Protein AF-A0A530LRP3-F1 (afdb_monomer)

Nearest PDB structures (foldseek):
  7cth-assembly1_E-2  TM=4.423E-01  e=1.744E+00  dengue virus type 2
  7cth-assembly1_E-4  TM=4.423E-01  e=1.744E+00  dengue virus type 2
  7cth-assembly1_E-6  TM=4.423E-01  e=1.744E+00  dengue virus type 2
  7cth-assembly1_E-8  TM=4.423E-01  e=1.744E+00  dengue virus type 2
  7cth-assembly1_E-10  TM=4.423E-01  e=1.744E+00  dengue virus type 2

Solvent-accessible surface area (backbone atoms only — not comparable to full-atom values): 3903 Å² total; per-residue (Å²): 140,79,91,68,75,83,85,59,76,80,80,81,61,76,85,76,83,51,70,66,56,53,52,50,50,54,50,49,52,51,50,54,53,54,50,53,49,49,55,51,27,53,54,52,15,53,50,39,16,72,77,73,56,36,70,64,47,9,52,53,49,39,75,72,100

pLDDT: mean 87.17, std 14.85, range [48.16, 98.5]

Radius of gyration: 25.08 Å; Cα contacts (8 Å, |Δi|>4): 30; chains: 1; bounding box: 38×20×72 Å

Foldseek 3Di:
DPPCDPPDDPCVDDPDDCPVVVVVVVVVVVCVVVVVVLVVLLVQLVVCLPPPPHNVRSVVSSVVD

Mean predicted aligned error: 9.5 Å

Sequence (65 aa):
MAEHTPTGPVELGAKMDYAEHDRTYAGFLRLAKYGSLFCLAVLLAMAFGFFAGGFFSGTILFVLI

Structure (mmCIF, N/CA/C/O backbone):
data_AF-A0A530LRP3-F1
#
_entry.id   AF-A0A530LRP3-F1
#
loop_
_atom_site.group_PDB
_atom_site.id
_atom_site.type_symbol
_atom_site.label_atom_id
_atom_site.label_alt_id
_atom_site.label_comp_id
_atom_site.label_asym_id
_atom_site.label_entity_id
_atom_site.label_seq_id
_atom_site.pdbx_PDB_ins_code
_atom_site.Cartn_x
_atom_site.Cartn_y
_atom_site.Cartn_z
_atom_site.occupancy
_atom_site.B_iso_or_equiv
_atom_site.auth_seq_id
_atom_site.auth_comp_id
_atom_site.auth_asym_id
_atom_site.auth_atom_id
_atom_site.pdbx_PDB_model_num
ATOM 1 N N . MET A 1 1 ? -7.362 8.395 53.481 1.00 48.16 1 MET A N 1
ATOM 2 C CA . MET A 1 1 ? -8.779 8.003 53.587 1.00 48.16 1 MET A CA 1
ATOM 3 C C . MET A 1 1 ? -9.413 7.784 52.219 1.00 48.16 1 MET A C 1
ATOM 5 O O . MET A 1 1 ? -10.440 8.361 51.891 1.00 48.16 1 MET A O 1
ATOM 9 N N . ALA A 1 2 ? -8.797 6.898 51.436 1.00 51.94 2 ALA A N 1
ATOM 10 C CA . ALA A 1 2 ? -9.447 6.189 50.332 1.00 51.94 2 ALA A CA 1
ATOM 11 C C . ALA A 1 2 ? -9.012 4.711 50.373 1.00 51.94 2 ALA A C 1
ATOM 13 O O . ALA A 1 2 ? -8.806 4.058 49.361 1.00 51.94 2 ALA A O 1
ATOM 14 N N . GLU A 1 3 ? -8.856 4.187 51.587 1.00 54.16 3 GLU A N 1
ATOM 15 C CA . GLU A 1 3 ? -8.543 2.797 51.916 1.00 54.16 3 GLU A CA 1
ATOM 16 C C . GLU A 1 3 ? -9.835 1.958 52.014 1.00 54.16 3 GLU A C 1
ATOM 18 O O . GLU A 1 3 ? -9.995 1.095 52.871 1.00 54.16 3 GLU A O 1
ATOM 23 N N . HIS A 1 4 ? -10.762 2.211 51.087 1.00 55.56 4 HIS A N 1
ATOM 24 C CA . HIS A 1 4 ? -11.941 1.389 50.837 1.00 55.56 4 HIS A CA 1
ATOM 25 C C . HIS A 1 4 ? -11.984 1.037 49.351 1.00 55.56 4 HIS A C 1
ATOM 27 O O . HIS A 1 4 ? -12.778 1.572 48.581 1.00 55.56 4 HIS A O 1
ATOM 33 N N . THR A 1 5 ? -11.101 0.125 48.944 1.00 62.06 5 THR A N 1
ATOM 34 C CA . THR A 1 5 ? -11.310 -0.654 47.723 1.00 62.06 5 THR A CA 1
ATOM 35 C C . THR A 1 5 ? -12.600 -1.450 47.925 1.00 62.06 5 THR A C 1
ATOM 37 O O . THR A 1 5 ? -12.671 -2.201 48.901 1.00 62.06 5 THR A O 1
ATOM 40 N N . PRO A 1 6 ? -13.633 -1.304 47.077 1.00 59.03 6 PRO A N 1
ATOM 41 C CA . PRO A 1 6 ? -14.829 -2.123 47.187 1.00 59.03 6 PRO A CA 1
ATOM 42 C C . PRO A 1 6 ? -14.435 -3.592 47.002 1.00 59.03 6 PRO A C 1
ATOM 44 O O . PRO A 1 6 ? -14.151 -4.044 45.898 1.00 59.03 6 PRO A O 1
ATOM 47 N N . THR A 1 7 ? -14.423 -4.351 48.097 1.00 59.47 7 THR A N 1
ATOM 48 C CA . THR A 1 7 ? -14.375 -5.819 48.114 1.00 59.47 7 THR A CA 1
ATOM 49 C C . THR A 1 7 ? -15.753 -6.378 47.752 1.00 59.47 7 THR A C 1
ATOM 51 O O . THR A 1 7 ? -16.323 -7.188 48.483 1.00 59.47 7 THR A O 1
ATOM 54 N N . GLY A 1 8 ? -16.338 -5.870 46.665 1.00 62.62 8 GLY A N 1
ATOM 55 C CA . GLY A 1 8 ? -17.504 -6.482 46.041 1.00 62.62 8 GLY A CA 1
ATOM 56 C C . GLY A 1 8 ? -17.098 -7.810 45.393 1.00 62.62 8 GLY A C 1
ATOM 57 O O . GLY A 1 8 ? -15.904 -8.014 45.143 1.00 62.62 8 GLY A O 1
ATOM 58 N N . PRO A 1 9 ? -18.053 -8.724 45.129 1.00 64.81 9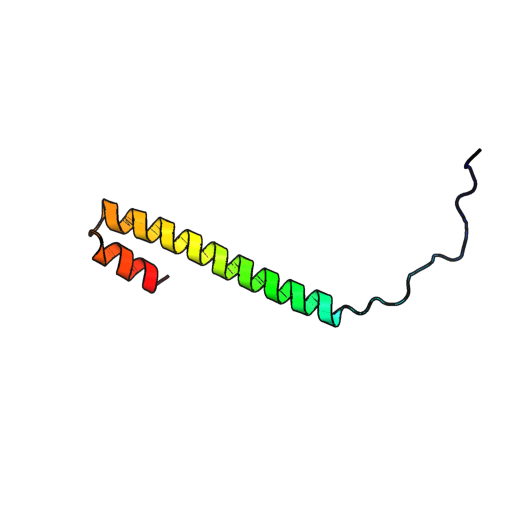 PRO A N 1
ATOM 59 C CA . PRO A 1 9 ? -17.794 -9.911 44.319 1.00 64.81 9 PRO A CA 1
ATOM 60 C C . PRO A 1 9 ? -17.035 -9.466 43.075 1.00 64.81 9 PRO A C 1
ATOM 62 O O . PRO A 1 9 ? -17.386 -8.429 42.520 1.00 64.81 9 PRO A O 1
ATOM 65 N N . VAL A 1 10 ? -15.981 -10.187 42.678 1.00 61.56 10 VAL A N 1
ATOM 66 C CA . VAL A 1 10 ? -15.249 -9.872 41.446 1.00 61.56 10 VAL A CA 1
ATOM 67 C C . VAL A 1 10 ? -16.305 -9.720 40.360 1.00 61.56 10 VAL A C 1
ATOM 69 O O . VAL A 1 10 ? -16.963 -10.700 40.012 1.00 61.56 10 VAL A O 1
ATOM 72 N N . GLU A 1 11 ? -16.534 -8.484 39.915 1.00 63.47 11 GLU A N 1
ATOM 73 C CA . GLU A 1 11 ? -17.438 -8.163 38.821 1.00 63.47 11 GLU A CA 1
ATOM 74 C C . GLU A 1 11 ? -16.767 -8.772 37.592 1.00 63.47 11 GLU A C 1
ATOM 76 O O . GLU A 1 11 ? -16.060 -8.096 36.850 1.00 63.47 11 GLU A O 1
ATOM 81 N N . LEU A 1 12 ? -16.906 -10.090 37.407 1.00 67.88 12 LEU A N 1
ATOM 82 C CA . LEU A 1 12 ? -16.277 -10.858 36.329 1.00 67.88 12 LEU A CA 1
ATOM 83 C C . LEU A 1 12 ? -16.815 -10.454 34.948 1.00 67.88 12 LEU A C 1
ATOM 85 O O . LEU A 1 12 ? -16.512 -11.120 33.962 1.00 67.88 12 LEU A O 1
ATOM 89 N N . GLY A 1 13 ? -17.584 -9.360 34.887 1.00 66.06 13 GLY A N 1
ATOM 90 C CA . GLY A 1 13 ? -18.274 -8.848 33.725 1.00 66.06 13 GLY A CA 1
ATOM 91 C C . GLY A 1 13 ? -19.312 -9.843 33.225 1.00 66.06 13 GLY A C 1
ATOM 92 O O . GLY A 1 13 ? -19.169 -11.061 33.327 1.00 66.06 13 GLY A O 1
ATOM 93 N N . ALA A 1 14 ? -20.383 -9.345 32.622 1.00 73.69 14 ALA A N 1
ATOM 94 C CA . ALA A 1 14 ? -21.144 -10.207 31.730 1.00 73.69 14 ALA A CA 1
ATOM 95 C C . ALA A 1 14 ? -20.218 -10.693 30.594 1.00 73.69 14 ALA A C 1
ATOM 97 O O . ALA A 1 14 ? -19.306 -9.968 30.185 1.00 73.69 14 ALA A O 1
ATOM 98 N N . LYS A 1 15 ? -20.446 -11.907 30.067 1.00 74.25 15 LYS A N 1
ATOM 99 C CA . LYS A 1 15 ? -19.741 -12.375 28.861 1.00 74.25 15 LYS A CA 1
ATOM 100 C C . LYS A 1 15 ? -19.948 -11.345 27.749 1.00 74.25 15 LYS A C 1
ATOM 102 O O . LYS A 1 15 ? -21.078 -11.137 27.317 1.00 74.25 15 LYS A O 1
ATOM 107 N N . MET A 1 16 ? -18.864 -10.705 27.318 1.00 78.38 16 MET A N 1
ATOM 108 C CA . MET A 1 16 ? -18.889 -9.789 26.182 1.00 78.38 16 MET A CA 1
ATOM 109 C C . MET A 1 16 ? -19.232 -10.581 24.913 1.00 78.38 16 MET A C 1
ATOM 111 O O . MET A 1 16 ? -18.681 -11.659 24.686 1.00 78.38 16 MET A O 1
ATOM 115 N N . ASP A 1 17 ? -20.135 -10.046 24.094 1.00 85.56 17 ASP A N 1
ATOM 116 C CA . ASP A 1 17 ? -20.375 -10.554 22.746 1.00 85.56 17 ASP A CA 1
ATOM 117 C C . ASP A 1 17 ? -19.253 -10.082 21.808 1.00 85.56 17 ASP A C 1
ATOM 119 O O . ASP A 1 17 ? -19.103 -8.889 21.546 1.00 85.56 17 ASP A O 1
ATOM 123 N N . TYR A 1 18 ? -18.445 -11.029 21.329 1.00 91.44 18 TYR A N 1
ATOM 124 C CA . TYR A 1 18 ? -17.281 -10.766 20.481 1.00 91.44 18 TYR A CA 1
ATOM 125 C C . TYR A 1 18 ? -17.586 -10.808 18.983 1.00 91.44 18 TYR A C 1
ATOM 127 O O . TYR A 1 18 ? -16.708 -10.470 18.188 1.00 91.44 18 TYR A O 1
ATOM 135 N N . ALA A 1 19 ? -18.801 -11.187 18.572 1.00 92.31 19 ALA A N 1
ATOM 136 C CA . ALA A 1 19 ? -19.091 -11.462 17.165 1.00 92.31 19 ALA A CA 1
ATOM 137 C C . ALA A 1 19 ? -18.750 -10.275 16.241 1.00 92.31 19 ALA A C 1
ATOM 139 O O . ALA A 1 19 ? -18.101 -10.448 15.207 1.00 92.31 19 ALA A O 1
ATOM 140 N N . GLU A 1 20 ? -19.120 -9.054 16.636 1.00 92.12 20 GLU A N 1
ATOM 141 C CA . GLU A 1 20 ? -18.827 -7.846 15.851 1.00 92.12 20 GLU A CA 1
ATOM 142 C C . GLU A 1 20 ? -17.390 -7.328 16.029 1.00 92.12 20 GLU A C 1
ATOM 144 O O . GLU A 1 20 ? -16.809 -6.758 15.096 1.00 92.12 20 GLU A O 1
ATOM 149 N N . HIS A 1 21 ? -16.774 -7.570 17.191 1.00 92.62 21 HIS A N 1
ATOM 150 C CA . HIS A 1 21 ? -15.374 -7.219 17.432 1.00 92.62 21 HIS A CA 1
ATOM 151 C C . HIS A 1 21 ? -14.446 -8.033 16.522 1.00 92.62 21 HIS A C 1
ATOM 153 O O . HIS A 1 21 ? -13.615 -7.469 15.805 1.00 92.62 21 HIS A O 1
ATOM 159 N N . ASP A 1 22 ? -14.651 -9.348 16.465 1.00 95.12 22 ASP A N 1
ATOM 160 C CA . ASP A 1 22 ? -13.862 -10.254 15.631 1.00 95.12 22 ASP A CA 1
ATOM 161 C C . ASP A 1 22 ? -14.069 -9.968 14.142 1.00 95.12 22 ASP A C 1
ATOM 163 O O . ASP A 1 22 ? -13.113 -9.957 13.358 1.00 95.12 22 ASP A O 1
ATOM 167 N N . ARG A 1 23 ? -15.309 -9.657 13.742 1.00 95.62 23 ARG A N 1
ATOM 168 C CA . ARG A 1 23 ? -15.631 -9.269 12.364 1.00 95.62 23 ARG A CA 1
ATOM 169 C C . ARG A 1 23 ? -14.884 -8.005 11.942 1.00 95.62 23 ARG A C 1
ATOM 171 O O . ARG A 1 23 ? -14.286 -7.977 10.860 1.00 95.62 23 ARG A O 1
ATOM 178 N N . THR A 1 24 ? -14.906 -6.974 12.783 1.00 96.81 24 THR A N 1
ATOM 179 C CA . THR A 1 24 ? -14.246 -5.692 12.502 1.00 96.81 24 THR A CA 1
ATOM 180 C C . THR A 1 24 ? -12.731 -5.852 12.491 1.00 96.81 24 THR A C 1
ATOM 182 O O . THR A 1 24 ? -12.065 -5.369 11.573 1.00 96.81 24 THR A O 1
ATOM 185 N N . TYR A 1 25 ? -12.182 -6.601 13.448 1.00 96.94 25 TYR A N 1
ATOM 186 C CA . TYR A 1 25 ? -10.755 -6.888 13.515 1.00 96.94 25 TYR A CA 1
ATOM 187 C C . TYR A 1 25 ? -10.264 -7.674 12.291 1.00 96.94 25 TYR A C 1
ATOM 189 O O . TYR A 1 25 ? -9.243 -7.326 11.698 1.00 96.94 25 TYR A O 1
ATOM 197 N N . ALA A 1 26 ? -11.028 -8.664 11.821 1.00 97.69 26 ALA A N 1
ATOM 198 C CA . ALA A 1 26 ? -10.719 -9.367 10.578 1.00 97.69 26 ALA A CA 1
ATOM 199 C C . ALA A 1 26 ? -10.738 -8.426 9.358 1.00 97.69 26 ALA A C 1
ATOM 201 O O . ALA A 1 26 ? -9.915 -8.566 8.451 1.00 97.69 26 ALA A O 1
ATOM 202 N N . GLY A 1 27 ? -11.652 -7.450 9.331 1.00 98.12 27 GLY A N 1
ATOM 203 C CA . GLY A 1 27 ? -11.667 -6.382 8.329 1.00 98.12 27 GLY A CA 1
ATOM 204 C C . GLY A 1 27 ? -10.405 -5.519 8.377 1.00 98.12 27 GLY A C 1
ATOM 205 O O . GLY A 1 27 ? -9.744 -5.341 7.352 1.00 98.12 27 GLY A O 1
ATOM 206 N N . PHE A 1 28 ? -10.027 -5.057 9.571 1.00 98.06 28 PHE A N 1
ATOM 207 C CA . PHE A 1 28 ? -8.802 -4.293 9.804 1.00 98.06 28 PHE A CA 1
ATOM 208 C C . PHE A 1 28 ? -7.553 -5.056 9.348 1.00 98.06 28 PHE A C 1
ATOM 210 O O . PHE A 1 28 ? -6.731 -4.502 8.622 1.00 98.06 28 PHE A O 1
ATOM 217 N N . LEU A 1 29 ? -7.431 -6.339 9.698 1.00 98.38 29 LEU A N 1
ATOM 218 C CA . LEU A 1 29 ? -6.295 -7.166 9.290 1.00 98.38 29 LEU A CA 1
ATOM 21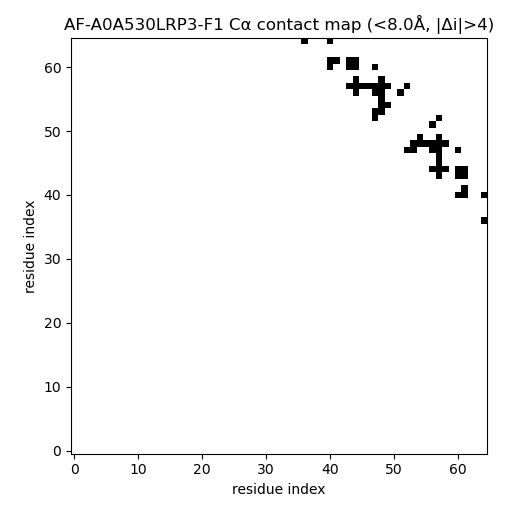9 C C . LEU A 1 29 ? -6.188 -7.300 7.768 1.00 98.38 29 LEU A C 1
ATOM 221 O O . LEU A 1 29 ? -5.089 -7.199 7.221 1.00 98.38 29 LEU A O 1
ATOM 225 N N . ARG A 1 30 ? -7.312 -7.500 7.067 1.00 98.50 30 ARG A N 1
ATOM 226 C CA . ARG A 1 30 ? -7.320 -7.535 5.595 1.00 98.50 30 ARG A CA 1
ATOM 227 C C . ARG A 1 30 ? -6.874 -6.194 5.021 1.00 98.50 30 ARG A C 1
ATOM 229 O O . ARG A 1 30 ? -6.003 -6.178 4.156 1.00 98.50 30 ARG A O 1
ATOM 236 N N . LEU A 1 31 ? -7.421 -5.087 5.523 1.00 98.44 31 LEU A N 1
ATOM 237 C CA . LEU A 1 31 ? -7.057 -3.743 5.075 1.00 98.44 31 LEU A CA 1
ATOM 238 C C . LEU A 1 31 ? -5.567 -3.461 5.298 1.00 98.44 31 LEU A C 1
ATOM 240 O O . LEU A 1 31 ? -4.893 -3.009 4.380 1.00 98.44 31 LEU A O 1
ATOM 244 N N . ALA A 1 32 ? -5.039 -3.768 6.482 1.00 98.38 32 ALA A N 1
ATOM 245 C CA . ALA A 1 32 ? -3.631 -3.567 6.804 1.00 98.38 32 ALA A CA 1
ATOM 246 C C . ALA A 1 32 ? -2.717 -4.420 5.912 1.00 98.38 32 ALA A C 1
ATOM 248 O O . ALA A 1 32 ? -1.724 -3.922 5.380 1.00 98.38 32 ALA A O 1
ATOM 249 N N . LYS A 1 33 ? -3.072 -5.691 5.691 1.00 98.00 33 LYS A N 1
ATOM 250 C CA . LYS A 1 33 ? -2.311 -6.605 4.831 1.00 98.00 33 LYS A CA 1
ATOM 251 C C . LYS A 1 33 ? -2.277 -6.129 3.378 1.00 98.00 33 LYS A C 1
ATOM 253 O O . LYS A 1 33 ? -1.201 -5.996 2.808 1.00 98.00 33 LYS A O 1
ATOM 258 N N . TYR A 1 34 ? -3.435 -5.874 2.773 1.00 98.12 34 TYR A N 1
ATOM 259 C CA . TYR A 1 34 ? -3.491 -5.475 1.364 1.00 98.12 34 TYR A CA 1
ATOM 260 C C . TYR A 1 34 ? -3.038 -4.027 1.153 1.00 98.12 34 TYR A C 1
ATOM 262 O O . TYR A 1 34 ? -2.395 -3.734 0.153 1.00 98.12 34 TYR A O 1
ATOM 270 N N . GLY A 1 35 ? -3.294 -3.136 2.112 1.00 98.31 35 GLY A N 1
ATOM 271 C CA . GLY A 1 35 ? -2.822 -1.753 2.072 1.00 98.31 35 GLY A CA 1
ATOM 272 C C . GLY A 1 35 ? -1.300 -1.652 2.165 1.00 98.31 35 GLY A C 1
ATOM 273 O O . GLY A 1 35 ? -0.686 -0.936 1.379 1.00 98.31 35 GLY A O 1
ATOM 274 N N . SER A 1 36 ? -0.668 -2.409 3.068 1.00 98.06 36 SER A N 1
ATOM 275 C CA . SER A 1 36 ? 0.801 -2.452 3.141 1.00 98.06 36 SER A CA 1
ATOM 276 C C . SER A 1 36 ? 1.428 -3.071 1.888 1.00 98.06 36 SER A C 1
ATOM 278 O O . SER A 1 36 ? 2.419 -2.536 1.390 1.00 98.06 36 SER A O 1
ATOM 280 N N . LEU A 1 37 ? 0.826 -4.131 1.331 1.00 98.12 37 LEU A N 1
ATOM 281 C CA . LEU A 1 37 ? 1.259 -4.722 0.062 1.00 98.12 37 LEU A CA 1
ATOM 282 C C . LEU A 1 37 ? 1.160 -3.719 -1.096 1.00 98.12 37 LEU A C 1
ATOM 284 O O . LEU A 1 37 ? 2.100 -3.598 -1.872 1.00 98.12 37 LEU A O 1
ATOM 288 N N . PHE A 1 38 ? 0.072 -2.951 -1.170 1.00 98.19 38 PHE A N 1
ATOM 289 C CA . PHE A 1 38 ? -0.107 -1.910 -2.181 1.00 98.19 38 PHE A CA 1
ATOM 290 C C . PHE A 1 38 ? 0.970 -0.822 -2.084 1.00 98.19 38 PHE A C 1
ATOM 292 O O . PHE A 1 38 ? 1.589 -0.475 -3.088 1.00 98.19 38 PHE A O 1
ATOM 299 N N . CYS A 1 39 ? 1.251 -0.317 -0.877 1.00 98.31 39 CYS A N 1
ATOM 300 C CA . CYS A 1 39 ? 2.332 0.649 -0.668 1.00 98.31 39 CYS A CA 1
ATOM 301 C C . CYS A 1 39 ? 3.685 0.091 -1.136 1.00 98.31 39 CYS A C 1
ATOM 303 O O . CYS A 1 39 ? 4.438 0.786 -1.816 1.00 98.31 39 CYS A O 1
ATOM 305 N N . LEU A 1 40 ? 3.980 -1.173 -0.815 1.00 98.25 40 LEU A N 1
ATOM 306 C CA . LEU A 1 40 ? 5.195 -1.850 -1.268 1.00 98.25 40 LEU A CA 1
ATOM 307 C C . LEU A 1 40 ? 5.239 -1.991 -2.799 1.00 98.25 40 LEU A C 1
ATOM 309 O O . LEU A 1 40 ? 6.270 -1.691 -3.401 1.00 98.25 40 LEU A O 1
ATOM 313 N N . ALA A 1 41 ? 4.129 -2.377 -3.431 1.00 97.94 41 ALA A N 1
ATOM 314 C CA . ALA A 1 41 ? 4.020 -2.493 -4.883 1.00 97.94 41 ALA A CA 1
ATOM 315 C C . ALA A 1 41 ? 4.326 -1.159 -5.582 1.00 97.94 41 ALA A C 1
ATOM 317 O O . ALA A 1 41 ? 5.105 -1.135 -6.534 1.00 97.94 41 ALA A O 1
ATOM 318 N N . VAL A 1 42 ? 3.790 -0.039 -5.075 1.00 97.69 42 VAL A N 1
ATOM 319 C CA . VAL A 1 42 ? 4.071 1.306 -5.613 1.00 97.69 42 VAL A CA 1
ATOM 320 C C . VAL A 1 42 ? 5.562 1.637 -5.522 1.00 97.69 42 VAL A C 1
ATOM 322 O O . VAL A 1 42 ? 6.157 2.071 -6.509 1.00 97.69 42 VAL A O 1
ATOM 325 N N . LEU A 1 43 ? 6.185 1.410 -4.362 1.00 97.25 43 LEU A N 1
ATOM 326 C CA . LEU A 1 43 ? 7.605 1.716 -4.159 1.00 97.25 43 LEU A CA 1
ATOM 327 C C . LEU A 1 43 ? 8.504 0.901 -5.100 1.00 97.25 43 LEU A C 1
ATOM 329 O O . LEU A 1 43 ? 9.421 1.453 -5.712 1.00 97.25 43 LEU A O 1
ATOM 333 N N . LEU A 1 44 ? 8.219 -0.394 -5.259 1.00 96.50 44 LEU A N 1
ATOM 334 C CA . LEU A 1 44 ? 8.968 -1.268 -6.163 1.00 96.50 44 LEU A CA 1
ATOM 335 C C . LEU A 1 44 ? 8.761 -0.891 -7.631 1.00 96.50 44 LEU A C 1
ATOM 337 O O . LEU A 1 44 ? 9.729 -0.842 -8.389 1.00 96.50 44 LEU A O 1
ATOM 341 N N . ALA A 1 45 ? 7.529 -0.56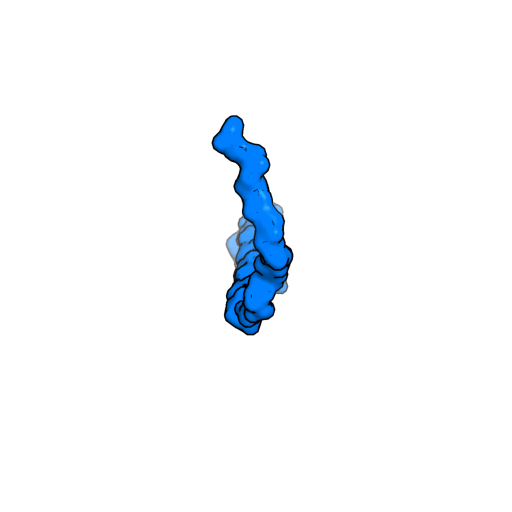8 -8.025 1.00 97.00 45 ALA A N 1
ATOM 342 C CA . ALA A 1 45 ? 7.206 -0.122 -9.374 1.00 97.00 45 ALA A CA 1
ATOM 343 C C . ALA A 1 45 ? 7.939 1.172 -9.748 1.00 97.00 45 ALA A C 1
ATOM 345 O O . ALA A 1 45 ? 8.493 1.269 -10.843 1.00 97.00 45 ALA A O 1
ATOM 346 N N . MET A 1 46 ? 8.004 2.144 -8.832 1.00 95.69 46 MET A N 1
ATOM 347 C CA . MET A 1 46 ? 8.757 3.386 -9.038 1.00 95.69 46 MET A CA 1
ATOM 348 C C . MET A 1 46 ? 10.260 3.122 -9.164 1.00 95.69 46 MET A C 1
ATOM 350 O O . MET A 1 46 ? 10.904 3.673 -10.058 1.00 95.69 46 MET A O 1
ATOM 354 N N . ALA A 1 47 ? 10.814 2.250 -8.317 1.00 95.00 47 ALA A N 1
ATOM 355 C CA . ALA A 1 47 ? 12.224 1.882 -8.383 1.00 95.00 47 ALA A CA 1
ATOM 356 C C . ALA A 1 47 ? 12.568 1.200 -9.720 1.00 95.00 47 ALA A C 1
ATOM 358 O O . ALA A 1 47 ? 13.474 1.638 -10.428 1.00 95.00 47 ALA A O 1
ATOM 359 N N . PHE A 1 48 ? 11.814 0.174 -10.121 1.00 94.56 48 PHE A N 1
ATOM 360 C CA . PHE A 1 48 ? 12.046 -0.528 -11.389 1.00 94.56 48 PHE A CA 1
ATOM 361 C C . PHE A 1 48 ? 11.788 0.352 -12.613 1.00 94.56 48 PHE A C 1
ATOM 363 O O . PHE A 1 48 ? 12.527 0.279 -13.600 1.00 94.56 48 PHE A O 1
ATOM 370 N N . GLY A 1 49 ? 10.760 1.199 -12.544 1.00 93.62 49 GLY A N 1
ATOM 371 C CA . GLY A 1 49 ? 10.436 2.128 -13.615 1.00 93.62 49 GLY A CA 1
ATOM 372 C C . GLY A 1 49 ? 11.542 3.154 -13.850 1.00 93.62 49 GLY A C 1
ATOM 373 O O . GLY A 1 49 ? 11.802 3.517 -14.992 1.00 93.62 49 GLY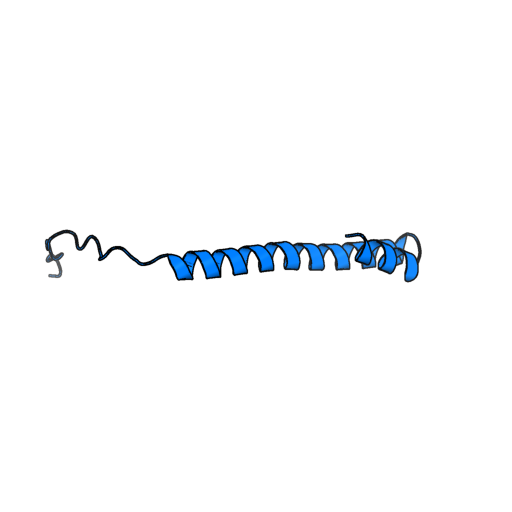 A O 1
ATOM 374 N N . PHE A 1 50 ? 12.250 3.575 -12.801 1.00 92.31 50 PHE A N 1
ATOM 375 C CA . PHE A 1 50 ? 13.373 4.500 -12.940 1.00 92.31 50 PHE A CA 1
ATOM 376 C C . PHE A 1 50 ? 14.678 3.802 -13.355 1.00 92.31 50 PHE A C 1
ATOM 378 O O . PHE A 1 50 ? 15.364 4.280 -14.255 1.00 92.31 50 PHE A O 1
ATOM 385 N N . PHE A 1 51 ? 15.023 2.670 -12.731 1.00 91.12 51 PHE A N 1
ATOM 386 C CA . PHE A 1 51 ? 16.356 2.069 -12.877 1.00 91.12 51 PHE A CA 1
ATOM 387 C C . PHE A 1 51 ? 16.479 0.989 -13.960 1.00 91.12 51 PHE A C 1
ATOM 389 O O . PHE A 1 51 ? 17.588 0.761 -14.436 1.00 91.12 51 PHE A O 1
ATOM 396 N N . ALA A 1 52 ? 15.396 0.301 -14.339 1.00 86.62 52 ALA A N 1
ATOM 397 C CA . ALA A 1 52 ? 15.495 -0.911 -15.161 1.00 86.62 52 ALA A CA 1
ATOM 398 C C . ALA A 1 52 ? 14.821 -0.823 -16.540 1.00 86.62 52 ALA A C 1
ATOM 400 O O . ALA A 1 52 ? 15.335 -1.412 -17.487 1.00 86.62 52 ALA A O 1
ATOM 401 N N . GLY A 1 53 ? 13.678 -0.137 -16.689 1.00 83.62 53 GLY A N 1
ATOM 402 C CA . GLY A 1 53 ? 12.925 -0.231 -17.956 1.00 83.62 53 GLY A CA 1
ATOM 403 C C . GLY A 1 53 ? 11.854 0.824 -18.238 1.00 83.62 53 GLY A C 1
ATOM 404 O O . GLY A 1 53 ? 11.018 0.611 -19.118 1.00 83.62 53 GLY A O 1
ATOM 405 N N . GLY A 1 54 ? 11.859 1.957 -17.534 1.00 90.25 54 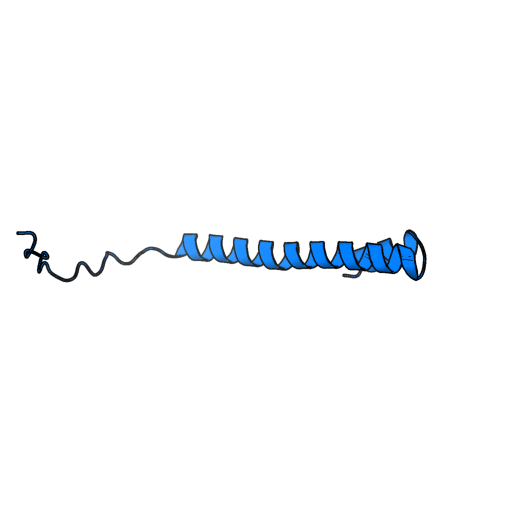GLY A N 1
ATOM 406 C CA . GLY A 1 54 ? 10.917 3.046 -17.796 1.00 90.25 54 GLY A CA 1
ATOM 407 C C . GLY A 1 54 ? 9.493 2.771 -17.300 1.00 90.25 54 GLY A C 1
ATOM 408 O O . GLY A 1 54 ? 9.210 1.824 -16.570 1.00 90.25 54 GLY A O 1
ATOM 409 N N . PHE A 1 55 ? 8.554 3.614 -17.725 1.00 91.06 55 PHE A N 1
ATOM 410 C CA . PHE A 1 55 ? 7.168 3.589 -17.246 1.00 91.06 55 PHE A CA 1
ATOM 411 C C . PHE A 1 55 ? 6.470 2.225 -17.405 1.00 91.06 55 PHE A C 1
AT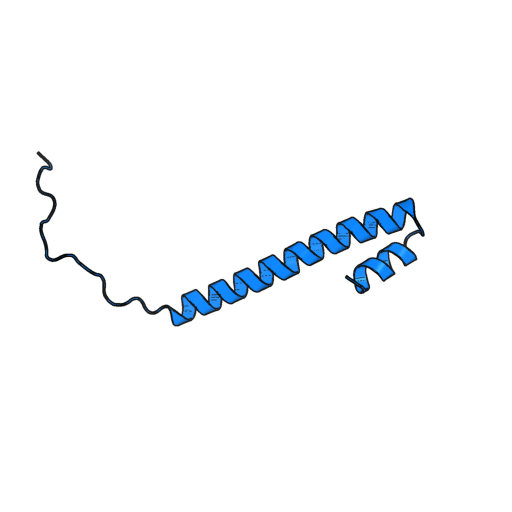OM 413 O O . PHE A 1 55 ? 5.760 1.775 -16.503 1.00 91.06 55 PHE A O 1
ATOM 420 N N . PHE A 1 56 ? 6.688 1.538 -18.531 1.00 94.25 56 PHE A N 1
ATOM 421 C CA . PHE A 1 56 ? 6.024 0.265 -18.811 1.00 94.25 56 PHE A CA 1
ATOM 422 C C . PHE A 1 56 ? 6.520 -0.873 -17.916 1.00 94.25 56 PHE A C 1
ATOM 424 O O . PHE A 1 56 ? 5.697 -1.649 -17.437 1.00 94.25 56 PHE A O 1
ATOM 431 N N . SER A 1 57 ? 7.825 -0.962 -17.634 1.00 93.56 57 SER A N 1
ATOM 432 C CA . SER A 1 57 ? 8.347 -2.025 -16.765 1.00 93.56 57 SER A CA 1
ATOM 433 C C . SER A 1 57 ? 7.845 -1.877 -15.328 1.0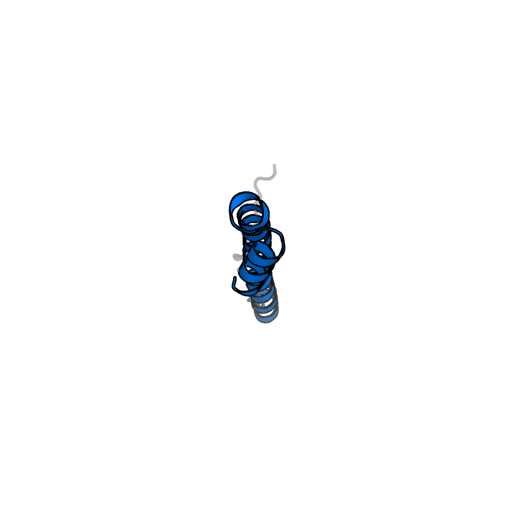0 93.56 57 SER A C 1
ATOM 435 O O . SER A 1 57 ? 7.423 -2.863 -14.726 1.00 93.56 57 SER A O 1
ATOM 437 N N . GLY A 1 58 ? 7.815 -0.644 -14.807 1.00 95.62 58 GLY A N 1
ATOM 438 C CA . GLY A 1 58 ? 7.260 -0.345 -13.487 1.00 95.62 58 GLY A CA 1
ATOM 439 C C . GLY A 1 58 ? 5.768 -0.667 -13.401 1.00 95.62 58 GLY A C 1
ATOM 440 O O . GLY A 1 58 ? 5.329 -1.289 -12.439 1.00 95.62 58 GLY A O 1
ATOM 441 N N . THR A 1 59 ? 4.998 -0.321 -14.438 1.00 95.25 59 THR A N 1
ATOM 442 C CA . THR A 1 59 ? 3.552 -0.599 -14.490 1.00 95.25 59 THR A CA 1
ATOM 443 C C . THR A 1 59 ? 3.259 -2.098 -14.551 1.00 95.25 59 THR A C 1
ATOM 445 O O . THR A 1 59 ? 2.371 -2.575 -13.852 1.00 95.25 59 THR A O 1
ATOM 448 N N . ILE A 1 60 ? 4.017 -2.861 -15.344 1.00 95.94 60 ILE A N 1
ATOM 449 C CA . ILE A 1 60 ? 3.874 -4.323 -15.399 1.00 95.94 60 ILE A CA 1
ATOM 450 C C . ILE 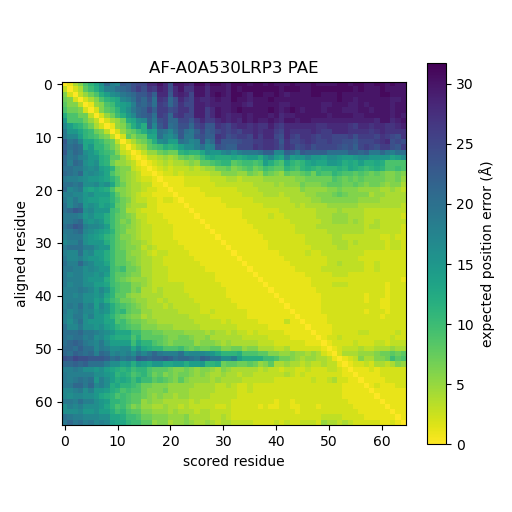A 1 60 ? 4.188 -4.930 -14.030 1.00 95.94 60 ILE A C 1
ATOM 452 O O . ILE A 1 60 ? 3.407 -5.738 -13.536 1.00 95.94 60 ILE A O 1
ATOM 456 N N . LEU A 1 61 ? 5.285 -4.512 -13.390 1.00 95.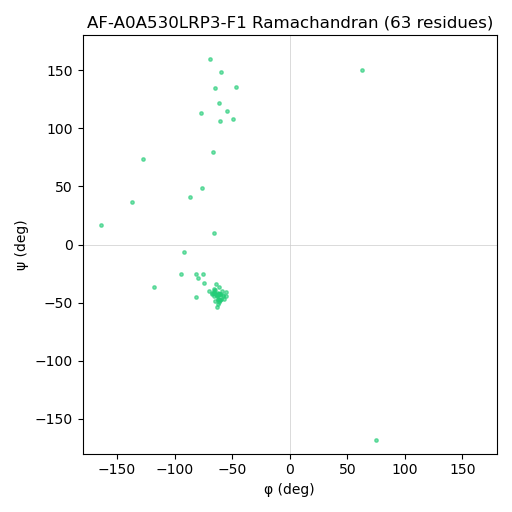38 61 LEU A N 1
ATOM 457 C CA . LEU A 1 61 ? 5.652 -5.006 -12.064 1.00 95.38 61 LEU A CA 1
ATOM 458 C C . LEU A 1 61 ? 4.576 -4.685 -11.016 1.00 95.38 61 LEU A C 1
ATOM 460 O O . LEU A 1 61 ? 4.231 -5.553 -10.226 1.00 95.38 61 LEU A O 1
ATOM 464 N N . PHE A 1 62 ? 4.013 -3.475 -11.043 1.00 96.56 62 PHE A N 1
ATOM 465 C CA . PHE A 1 62 ? 2.931 -3.068 -10.145 1.00 96.56 62 PHE A CA 1
ATOM 466 C C . PHE A 1 62 ? 1.686 -3.955 -10.260 1.00 96.56 62 PHE A C 1
ATOM 468 O O . PHE A 1 62 ? 1.067 -4.260 -9.253 1.00 96.56 62 PHE A O 1
ATOM 475 N N . VAL A 1 63 ? 1.316 -4.358 -11.480 1.00 96.62 63 VAL A N 1
ATOM 476 C CA . VAL A 1 63 ? 0.143 -5.216 -11.728 1.00 96.62 63 VAL A CA 1
ATOM 477 C C . VAL A 1 63 ? 0.406 -6.677 -11.342 1.00 96.62 63 VAL A C 1
ATOM 479 O O . VAL A 1 63 ? -0.537 -7.415 -11.067 1.00 96.62 63 VAL A O 1
ATOM 482 N N . LEU A 1 64 ? 1.670 -7.111 -11.348 1.00 96.06 64 LEU A N 1
ATOM 483 C CA . LEU A 1 64 ? 2.060 -8.479 -10.993 1.00 96.06 64 LEU A CA 1
ATOM 484 C C . LEU A 1 64 ? 2.169 -8.722 -9.482 1.00 96.06 64 LEU A C 1
ATOM 486 O O . LEU A 1 64 ? 2.072 -9.876 -9.063 1.00 96.06 64 LEU A O 1
ATOM 490 N N . ILE A 1 65 ? 2.425 -7.673 -8.697 1.00 92.19 65 ILE A N 1
ATOM 491 C CA . ILE A 1 65 ? 2.524 -7.721 -7.228 1.00 92.19 65 ILE A CA 1
ATOM 492 C C . ILE A 1 65 ? 1.127 -7.628 -6.611 1.00 92.19 65 ILE A C 1
ATOM 494 O O . ILE A 1 65 ? 0.853 -8.425 -5.684 1.00 92.19 65 ILE A O 1
#

Secondary structure (DSSP, 8-state):
--------S---------HHHHHHHHHHHHHHHHHHHHHHHHHHHHHHIIIIIHHHHHHHHHHH-